Protein AF-A0A5B0RGU8-F1 (afdb_monomer_lite)

Foldseek 3Di:
DVVVVVVCVQQPDDDDPDPVDDDPDDRDDDPPDDCPPVNVVVVVVVVVVVVVVVVVVVVVVVVPPDDQPPPPDDDDDDDDDDDDPPVVVVVVVVVSVVVVVVVVVVVVVVVVVVVVVVVVVVVVVVVVVVVVVVVVVVVVVVVVVVVVVPDDDPPPDDDDDDDD

Structure (mmCIF, N/CA/C/O backbone):
data_AF-A0A5B0RGU8-F1
#
_entry.id   AF-A0A5B0RGU8-F1
#
loop_
_atom_site.group_PDB
_atom_site.id
_atom_site.type_symbol
_atom_site.label_atom_id
_atom_site.label_alt_id
_atom_site.label_comp_id
_atom_site.label_asym_id
_atom_site.label_entity_id
_atom_site.label_seq_id
_atom_site.pdbx_PDB_ins_code
_atom_site.Cartn_x
_atom_site.Cartn_y
_atom_site.Cartn_z
_atom_site.occupancy
_atom_site.B_iso_or_equiv
_atom_site.auth_seq_id
_atom_site.auth_comp_id
_atom_site.auth_asym_id
_atom_site.auth_atom_id
_atom_site.pdbx_PDB_model_num
ATOM 1 N N . MET A 1 1 ? 11.532 -2.169 -25.143 1.00 82.00 1 MET A N 1
ATOM 2 C CA . MET A 1 1 ? 12.768 -2.599 -25.838 1.00 82.00 1 MET A CA 1
ATOM 3 C C . MET A 1 1 ? 12.461 -3.052 -27.267 1.00 82.00 1 MET A C 1
ATOM 5 O O . MET A 1 1 ? 12.836 -2.345 -28.189 1.00 82.00 1 MET A O 1
ATOM 9 N N . TYR A 1 2 ? 11.728 -4.156 -27.478 1.00 90.88 2 TYR A N 1
ATOM 10 C CA . TYR A 1 2 ? 11.428 -4.680 -28.827 1.00 90.88 2 TYR A CA 1
ATOM 11 C C . TYR A 1 2 ? 10.719 -3.679 -29.761 1.00 90.88 2 TYR A C 1
ATOM 13 O O . TYR A 1 2 ? 11.097 -3.533 -30.920 1.00 90.88 2 TYR A O 1
ATOM 21 N N . SER A 1 3 ? 9.735 -2.939 -29.245 1.00 89.31 3 SER A N 1
ATOM 22 C CA . SER A 1 3 ? 9.007 -1.910 -29.998 1.00 89.31 3 SER A CA 1
ATOM 23 C C . SER A 1 3 ? 9.924 -0.823 -30.572 1.00 89.31 3 SER A C 1
ATOM 25 O O . SER A 1 3 ? 9.794 -0.473 -31.742 1.00 89.31 3 SER A O 1
ATOM 27 N N . THR A 1 4 ? 10.894 -0.346 -29.786 1.00 91.38 4 THR A N 1
ATOM 28 C CA . THR A 1 4 ? 11.899 0.642 -30.208 1.00 91.38 4 THR A CA 1
ATOM 29 C C . THR A 1 4 ? 12.750 0.111 -31.359 1.00 91.38 4 THR A C 1
ATOM 31 O O . THR A 1 4 ? 12.912 0.787 -32.370 1.00 91.38 4 THR A O 1
ATOM 34 N N . LEU A 1 5 ? 13.260 -1.119 -31.239 1.00 90.00 5 LEU A N 1
ATOM 35 C CA . LEU A 1 5 ? 14.083 -1.735 -32.284 1.00 90.00 5 LEU A CA 1
ATOM 36 C C . LEU A 1 5 ? 13.284 -1.966 -33.570 1.00 90.00 5 LEU A C 1
ATOM 38 O O . LEU A 1 5 ? 13.791 -1.726 -34.663 1.00 90.00 5 LEU A O 1
ATOM 42 N N . SER A 1 6 ? 12.017 -2.367 -33.445 1.00 89.19 6 SER A N 1
ATOM 43 C CA . SER A 1 6 ? 11.116 -2.526 -34.588 1.00 89.19 6 SER A CA 1
ATOM 44 C C . SER A 1 6 ? 10.849 -1.195 -35.300 1.00 89.19 6 SER A C 1
ATOM 46 O O . SER A 1 6 ? 10.868 -1.140 -36.529 1.00 89.19 6 SER A O 1
ATOM 48 N N . PHE A 1 7 ? 10.656 -0.111 -34.543 1.00 87.50 7 PHE A N 1
ATOM 49 C CA . PHE A 1 7 ? 10.478 1.232 -35.092 1.00 87.50 7 PHE A CA 1
ATOM 50 C C . PHE A 1 7 ? 11.729 1.719 -35.833 1.00 87.50 7 PHE A C 1
ATOM 52 O O . PHE A 1 7 ? 11.628 2.130 -36.988 1.00 87.50 7 PHE A O 1
ATOM 59 N N . LEU A 1 8 ? 12.908 1.616 -35.213 1.00 87.25 8 LEU A N 1
ATOM 60 C CA . LEU A 1 8 ? 14.173 2.038 -35.823 1.00 87.25 8 LEU A CA 1
ATOM 61 C C . LEU A 1 8 ? 14.495 1.215 -37.073 1.00 87.25 8 LEU A C 1
ATOM 63 O O . LEU A 1 8 ? 14.826 1.781 -38.108 1.00 87.25 8 LEU A O 1
ATOM 67 N N . SER A 1 9 ? 14.317 -0.106 -37.019 1.00 85.31 9 SER A N 1
ATOM 68 C CA . SER A 1 9 ? 14.574 -0.988 -38.162 1.00 85.31 9 SER A CA 1
ATOM 69 C C . SER A 1 9 ? 13.689 -0.685 -39.372 1.00 85.31 9 SER A C 1
ATOM 71 O O . SER A 1 9 ? 14.105 -0.953 -40.496 1.00 85.31 9 SER A O 1
ATOM 73 N N . ARG A 1 10 ? 12.469 -0.182 -39.159 1.00 82.62 10 ARG A N 1
ATOM 74 C CA . ARG A 1 10 ? 11.512 0.108 -40.235 1.00 82.62 10 ARG A CA 1
ATOM 75 C C . ARG A 1 10 ? 11.596 1.531 -40.763 1.00 82.62 10 ARG A C 1
ATOM 77 O O . ARG A 1 10 ? 11.064 1.767 -41.834 1.00 82.62 10 ARG A O 1
ATOM 84 N N . ASN A 1 11 ? 12.198 2.458 -40.020 1.00 78.31 11 ASN A N 1
ATOM 85 C CA . ASN A 1 11 ? 12.179 3.888 -40.346 1.00 78.31 11 ASN A CA 1
ATOM 86 C C . ASN A 1 11 ? 13.582 4.505 -40.488 1.00 78.31 11 ASN A C 1
ATOM 88 O O . ASN A 1 11 ? 13.692 5.663 -40.883 1.00 78.31 11 ASN A O 1
ATOM 92 N N . ALA A 1 12 ? 14.655 3.768 -40.181 1.00 78.62 12 ALA A N 1
ATOM 93 C CA . ALA A 1 12 ? 16.020 4.242 -40.388 1.00 78.62 12 ALA A CA 1
ATOM 94 C C . ALA A 1 12 ? 16.351 4.315 -41.885 1.00 78.62 12 ALA A C 1
ATOM 96 O O . ALA A 1 12 ? 16.197 3.340 -42.617 1.00 78.62 12 ALA A O 1
ATOM 97 N N . ASN A 1 13 ? 16.841 5.469 -42.335 1.00 73.25 13 ASN A N 1
ATOM 98 C CA . ASN A 1 13 ? 17.274 5.657 -43.715 1.00 73.25 13 ASN A CA 1
ATOM 99 C C . ASN A 1 13 ? 18.742 5.230 -43.901 1.00 73.25 13 ASN A C 1
ATOM 101 O O . ASN A 1 13 ? 19.569 5.404 -43.003 1.00 73.25 13 ASN A O 1
ATOM 105 N N . PHE A 1 14 ? 19.089 4.715 -45.081 1.00 72.81 14 PHE A N 1
ATOM 106 C CA . PHE A 1 14 ? 20.459 4.323 -45.407 1.00 72.81 14 PHE A CA 1
ATOM 107 C C . PHE A 1 14 ? 21.232 5.508 -45.992 1.00 72.81 14 PHE A C 1
ATOM 109 O O . PHE A 1 14 ? 20.826 6.112 -46.983 1.00 72.81 14 PHE A O 1
ATOM 116 N N . LYS A 1 15 ? 22.388 5.832 -45.405 1.00 74.12 15 LYS A N 1
ATOM 117 C CA . LYS A 1 15 ? 23.310 6.820 -45.975 1.00 74.12 15 LYS A CA 1
ATOM 118 C C . LYS A 1 15 ? 24.091 6.177 -47.122 1.00 74.12 15 LYS A C 1
ATOM 120 O O . LYS A 1 15 ? 24.798 5.196 -46.905 1.00 74.12 15 LYS A O 1
ATOM 125 N N . GLN A 1 16 ? 23.997 6.739 -48.326 1.00 75.56 16 GLN A N 1
ATOM 126 C CA . GLN A 1 16 ? 24.794 6.282 -49.465 1.00 75.56 16 GLN A CA 1
ATOM 127 C C . GLN A 1 16 ? 26.281 6.557 -49.201 1.00 75.56 16 GLN A C 1
ATOM 129 O O . GLN A 1 16 ? 26.684 7.708 -49.035 1.00 75.56 16 GLN A O 1
ATOM 134 N N . LEU A 1 17 ? 27.092 5.500 -49.128 1.00 76.56 17 LEU A N 1
ATOM 135 C CA . LEU A 1 17 ? 28.540 5.607 -48.899 1.00 76.56 17 LEU A CA 1
ATOM 136 C C . LEU A 1 17 ? 29.342 5.622 -50.206 1.00 76.56 17 LEU A C 1
ATOM 138 O O . LEU A 1 17 ? 30.418 6.209 -50.247 1.00 76.56 17 LEU A O 1
ATOM 142 N N . ASN A 1 18 ? 28.814 5.003 -51.267 1.00 82.75 18 ASN A N 1
ATOM 143 C CA . ASN A 1 18 ? 29.414 4.992 -52.598 1.00 82.75 18 ASN A CA 1
ATOM 144 C C . ASN A 1 18 ? 28.366 5.425 -53.647 1.00 82.75 18 ASN A C 1
ATOM 146 O O . ASN A 1 18 ? 27.304 4.798 -53.707 1.00 82.75 18 ASN A O 1
ATOM 150 N N . PRO A 1 19 ? 28.631 6.472 -54.455 1.00 82.38 19 PRO A N 1
ATOM 151 C CA . PRO A 1 19 ? 27.712 6.933 -55.498 1.00 82.38 19 PRO A CA 1
ATOM 152 C C . PRO A 1 19 ? 27.459 5.898 -56.607 1.00 82.38 19 PRO A C 1
ATOM 154 O O . PRO A 1 19 ? 26.382 5.910 -57.199 1.00 82.38 19 PRO A O 1
ATOM 157 N N . ASP A 1 20 ? 28.397 4.980 -56.850 1.00 86.00 20 ASP A N 1
ATOM 158 C CA . ASP A 1 20 ? 28.321 3.993 -57.938 1.00 86.00 20 ASP A CA 1
ATOM 159 C C . ASP A 1 20 ? 27.417 2.794 -57.610 1.00 86.00 20 ASP A C 1
ATOM 161 O O . ASP A 1 20 ? 27.089 1.991 -58.484 1.00 86.00 20 ASP A O 1
ATOM 165 N N . ILE A 1 21 ? 27.007 2.657 -56.345 1.00 78.50 21 ILE A N 1
ATOM 166 C CA . ILE A 1 21 ? 26.153 1.566 -55.873 1.00 78.50 21 ILE A CA 1
ATOM 167 C C . ILE A 1 21 ? 24.814 2.167 -55.429 1.00 78.50 21 ILE A C 1
ATOM 169 O O . ILE A 1 21 ? 24.778 2.915 -54.445 1.00 78.50 21 ILE A O 1
ATOM 173 N N . PRO A 1 22 ? 23.700 1.866 -56.121 1.00 70.06 22 PRO A N 1
ATOM 174 C CA . PRO A 1 22 ? 22.392 2.371 -55.728 1.00 70.06 22 PRO A CA 1
ATOM 175 C C . PRO A 1 22 ? 21.905 1.692 -54.442 1.00 70.06 22 PRO A C 1
ATOM 177 O O . PRO A 1 22 ? 22.141 0.504 -54.213 1.00 70.06 22 PRO A O 1
ATOM 180 N N . ILE A 1 23 ? 21.181 2.440 -53.607 1.00 69.69 23 ILE A N 1
ATOM 181 C CA . ILE A 1 23 ? 20.531 1.900 -52.407 1.00 69.69 23 ILE A CA 1
ATOM 182 C C . ILE A 1 23 ? 19.412 0.949 -52.854 1.00 69.69 23 ILE A C 1
ATOM 184 O O . ILE A 1 23 ? 18.430 1.372 -53.458 1.00 69.69 23 ILE A O 1
ATOM 188 N N . THR A 1 24 ? 19.556 -0.343 -52.556 1.00 69.00 24 THR A N 1
ATOM 189 C CA . THR A 1 24 ? 18.609 -1.400 -52.966 1.00 69.00 24 THR A CA 1
ATOM 190 C C . THR A 1 24 ? 17.423 -1.560 -52.016 1.00 69.00 24 THR A C 1
ATOM 192 O O . THR A 1 24 ? 16.440 -2.211 -52.360 1.00 69.00 24 THR A O 1
ATOM 195 N N . GLN A 1 25 ? 17.495 -0.952 -50.830 1.00 64.62 25 GLN A N 1
ATOM 196 C CA . GLN A 1 25 ? 16.438 -0.958 -49.825 1.00 64.62 25 GLN A CA 1
ATOM 197 C C . GLN A 1 25 ? 15.998 0.480 -49.550 1.00 64.62 25 GLN A C 1
ATOM 199 O O . GLN A 1 25 ? 16.532 1.153 -48.674 1.00 64.62 25 GLN A O 1
ATOM 204 N N . ALA A 1 26 ? 15.029 0.965 -50.319 1.00 58.06 26 ALA A N 1
ATOM 205 C CA . ALA A 1 26 ? 14.248 2.128 -49.925 1.00 58.06 26 ALA A CA 1
ATOM 206 C C . ALA A 1 26 ? 13.012 1.609 -49.187 1.00 58.06 26 ALA A C 1
ATOM 208 O O . ALA A 1 26 ? 12.246 0.829 -49.752 1.00 58.06 26 ALA A O 1
ATOM 209 N N . ILE A 1 27 ? 12.832 1.998 -47.923 1.00 59.69 27 ILE A N 1
ATOM 210 C CA . ILE A 1 27 ? 11.608 1.686 -47.179 1.00 59.69 27 ILE A CA 1
ATOM 211 C C . ILE A 1 27 ? 10.439 2.313 -47.961 1.00 59.69 27 ILE A C 1
ATOM 213 O O . ILE A 1 27 ? 10.445 3.532 -48.159 1.00 59.69 27 ILE A O 1
ATOM 217 N N . PRO A 1 28 ? 9.463 1.528 -48.452 1.00 53.22 28 PRO A N 1
ATOM 218 C CA . PRO A 1 28 ? 8.325 2.068 -49.182 1.00 53.22 28 PRO A CA 1
ATOM 219 C C . PRO A 1 28 ? 7.525 2.976 -48.252 1.00 53.22 28 PRO A C 1
ATOM 221 O O . PRO A 1 28 ? 6.979 2.523 -47.248 1.00 53.22 28 PRO A O 1
ATOM 224 N N . HIS A 1 29 ? 7.476 4.265 -48.570 1.00 53.78 29 HIS A N 1
ATOM 225 C CA . HIS A 1 29 ? 6.607 5.198 -47.869 1.00 53.78 29 HIS A CA 1
ATOM 226 C C . HIS A 1 29 ? 5.220 5.109 -48.523 1.00 53.78 29 HIS A C 1
ATOM 228 O O . HIS A 1 29 ? 5.138 5.238 -49.748 1.00 53.78 29 HIS A O 1
ATOM 234 N N . PRO A 1 30 ? 4.127 4.892 -47.773 1.00 49.03 30 PRO A N 1
ATOM 235 C CA . PRO A 1 30 ? 2.800 5.174 -48.297 1.00 49.03 30 PRO A CA 1
ATOM 236 C C . PRO A 1 30 ? 2.721 6.672 -48.637 1.00 49.03 30 PRO A C 1
ATOM 238 O O . PRO A 1 30 ? 3.229 7.522 -47.900 1.00 49.03 30 PRO A O 1
ATOM 241 N N . GLU A 1 31 ? 2.152 6.973 -49.802 1.00 42.12 31 GLU A N 1
ATOM 242 C CA . GLU A 1 31 ? 2.029 8.313 -50.381 1.00 42.12 31 GLU A CA 1
ATOM 243 C C . GLU A 1 31 ? 1.497 9.321 -49.336 1.00 42.12 31 GLU A C 1
ATOM 245 O O . GLU A 1 31 ? 0.402 9.152 -48.806 1.00 42.12 31 GLU A O 1
ATOM 250 N N . GLY A 1 32 ? 2.290 10.349 -48.997 1.00 54.72 32 GLY A N 1
ATOM 251 C CA . GLY A 1 32 ? 1.882 11.453 -48.108 1.00 54.72 32 GLY A CA 1
ATOM 252 C C . GLY A 1 32 ? 2.514 11.503 -46.709 1.00 54.72 32 GLY A C 1
ATOM 253 O O . GLY A 1 32 ? 2.373 12.514 -46.026 1.00 54.72 32 GLY A O 1
ATOM 254 N N . THR A 1 33 ? 3.266 10.485 -46.286 1.00 52.53 33 THR A N 1
ATOM 255 C CA . THR A 1 33 ? 3.966 10.477 -44.983 1.00 52.53 33 THR A CA 1
ATOM 256 C C . THR A 1 33 ? 5.462 10.278 -45.169 1.00 52.53 33 THR A C 1
ATOM 258 O O . THR A 1 33 ? 5.977 9.185 -44.968 1.00 52.53 33 THR A O 1
ATOM 261 N N . ILE A 1 34 ? 6.178 11.335 -45.552 1.00 54.53 34 ILE A N 1
ATOM 262 C CA . ILE A 1 34 ? 7.617 11.422 -45.284 1.00 54.53 34 ILE A CA 1
ATOM 263 C C . ILE A 1 34 ? 7.718 12.162 -43.953 1.00 54.53 34 ILE A C 1
ATOM 265 O O . ILE A 1 34 ? 7.528 13.379 -43.955 1.00 54.53 34 ILE A O 1
ATOM 269 N N . PRO A 1 35 ? 7.948 11.484 -42.813 1.00 55.62 35 PRO A N 1
ATOM 270 C CA . PRO A 1 35 ? 8.406 12.193 -41.635 1.00 55.62 35 PRO A CA 1
ATOM 271 C C . PRO A 1 35 ? 9.688 12.928 -42.055 1.00 55.62 35 PRO A C 1
ATOM 273 O O . PRO A 1 35 ? 10.631 12.271 -42.508 1.00 55.62 35 PRO A O 1
ATOM 276 N N . PRO A 1 36 ? 9.749 14.273 -41.986 1.00 65.38 36 PRO A N 1
ATOM 277 C CA . PRO A 1 36 ? 10.993 14.996 -42.220 1.00 65.38 36 PRO A CA 1
ATOM 278 C C . PRO A 1 36 ? 12.128 14.325 -41.437 1.00 65.38 36 PRO A C 1
ATOM 280 O O . PRO A 1 36 ? 11.881 13.814 -40.343 1.00 65.38 36 PRO A O 1
ATOM 283 N N . HIS A 1 37 ? 13.366 14.336 -41.944 1.00 64.25 37 HIS A N 1
ATOM 284 C CA . HIS A 1 37 ? 14.526 13.800 -41.207 1.00 64.25 37 HIS A CA 1
ATOM 285 C C . HIS A 1 37 ? 14.573 14.337 -39.761 1.00 64.25 37 HIS A C 1
ATOM 287 O O . HIS A 1 37 ? 14.967 13.645 -38.828 1.00 64.25 37 HIS A O 1
ATOM 293 N N . GLU A 1 38 ? 14.082 15.560 -39.571 1.00 70.25 38 GLU A N 1
ATOM 294 C CA . GLU A 1 38 ? 13.835 16.198 -38.282 1.00 70.25 38 GLU A CA 1
ATOM 295 C C . GLU A 1 38 ? 12.870 15.413 -37.371 1.00 70.25 38 GLU A C 1
ATOM 297 O O . GLU A 1 38 ? 13.211 15.128 -36.230 1.00 70.25 38 GLU A O 1
ATOM 302 N N . SER A 1 39 ? 11.722 14.950 -37.870 1.00 80.12 39 SER A N 1
ATOM 303 C CA . SER A 1 39 ? 10.761 14.163 -37.080 1.00 80.12 39 SER A CA 1
ATOM 304 C C . SER A 1 39 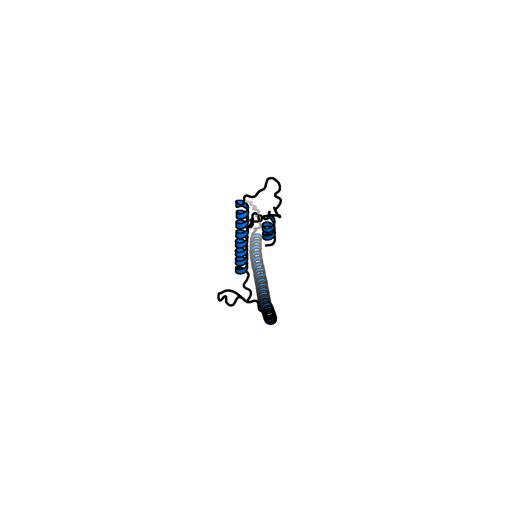? 11.244 12.750 -36.724 1.00 80.12 39 SER A C 1
ATOM 306 O O . SER A 1 39 ? 10.895 12.248 -35.661 1.00 80.12 39 SER A O 1
ATOM 308 N N . PHE A 1 40 ? 12.092 12.109 -37.543 1.00 83.50 40 PHE A N 1
ATOM 309 C CA . PHE A 1 40 ? 12.726 10.840 -37.151 1.00 83.50 40 PHE A CA 1
ATOM 310 C C . PHE A 1 40 ? 13.684 11.040 -35.971 1.00 83.50 40 PHE A C 1
ATOM 312 O O . PHE A 1 40 ? 13.661 10.251 -35.027 1.00 83.50 40 PHE A O 1
ATOM 319 N N . ASN A 1 41 ? 14.485 12.112 -35.997 1.00 85.81 41 ASN A N 1
ATOM 320 C CA . ASN A 1 41 ? 15.363 12.457 -34.877 1.00 85.81 41 ASN A CA 1
ATOM 321 C C . ASN A 1 41 ? 14.550 12.833 -33.633 1.00 85.81 41 ASN A C 1
ATOM 323 O O . ASN A 1 41 ? 14.850 12.331 -32.556 1.00 85.81 41 ASN A O 1
ATOM 327 N N . GLN A 1 42 ? 13.466 13.598 -33.793 1.00 89.75 42 GLN A N 1
ATOM 328 C CA . GLN A 1 42 ? 12.545 13.925 -32.702 1.00 89.75 42 GLN A CA 1
ATOM 329 C C . GLN A 1 42 ? 11.951 12.667 -32.049 1.00 89.75 42 GLN A C 1
ATOM 331 O O . GLN A 1 42 ? 11.943 12.545 -30.826 1.00 89.75 42 GLN A O 1
ATOM 336 N N . ASN A 1 43 ? 11.508 11.699 -32.857 1.00 89.25 43 ASN A N 1
ATOM 337 C CA . ASN A 1 43 ? 10.984 10.428 -32.356 1.00 89.25 43 ASN A CA 1
ATOM 338 C C . ASN A 1 43 ? 12.076 9.614 -31.643 1.00 89.25 43 ASN A C 1
ATOM 340 O O . ASN A 1 43 ? 11.811 8.976 -30.627 1.00 89.25 43 ASN A O 1
ATOM 344 N N . CYS A 1 44 ? 13.317 9.635 -32.143 1.00 90.19 44 CYS A N 1
ATOM 345 C CA . CYS A 1 44 ? 14.451 9.009 -31.458 1.00 90.19 44 CYS A CA 1
ATOM 346 C C . CYS A 1 44 ? 14.713 9.654 -30.091 1.00 90.19 44 CYS A C 1
ATOM 348 O O . CYS A 1 44 ? 14.934 8.938 -29.113 1.00 90.19 44 CYS A O 1
ATOM 350 N N . GLU A 1 45 ? 14.669 10.984 -30.009 1.00 93.19 45 GLU A N 1
ATOM 351 C CA . GLU A 1 45 ? 14.832 11.710 -28.750 1.00 93.19 45 GLU A CA 1
ATOM 352 C C . GLU A 1 45 ? 13.727 11.368 -27.748 1.00 93.19 45 GLU A C 1
ATOM 354 O O . GLU A 1 45 ? 14.034 11.071 -26.592 1.00 93.19 45 GLU A O 1
ATOM 359 N N . GLU A 1 46 ? 12.464 11.335 -28.180 1.00 93.19 46 GLU A N 1
ATOM 360 C CA . GLU A 1 46 ? 11.333 10.925 -27.338 1.00 93.19 46 GLU A CA 1
ATOM 361 C C . GLU A 1 46 ? 11.524 9.499 -26.801 1.00 93.19 46 GLU A C 1
ATOM 363 O O . GLU A 1 46 ? 11.418 9.263 -25.596 1.00 93.19 46 GLU A O 1
ATOM 368 N N . LEU A 1 47 ? 11.912 8.560 -27.670 1.00 93.62 47 LEU A N 1
ATOM 369 C CA . LEU A 1 47 ? 12.184 7.175 -27.280 1.00 93.62 47 LEU A CA 1
ATOM 370 C C . LEU A 1 47 ? 13.291 7.092 -26.216 1.00 93.62 47 LEU A C 1
ATOM 372 O O . LEU A 1 47 ? 13.152 6.353 -25.239 1.00 93.62 47 LEU A O 1
ATOM 376 N N . VAL A 1 48 ? 14.381 7.850 -26.371 1.00 95.38 48 VAL A N 1
ATOM 377 C CA . VAL A 1 48 ? 15.473 7.904 -25.382 1.00 95.38 48 VAL A CA 1
ATOM 378 C C . VAL A 1 48 ? 14.995 8.517 -24.064 1.00 95.38 48 VAL A C 1
ATOM 380 O O . VAL A 1 48 ? 15.313 7.992 -22.991 1.00 95.38 48 VAL A O 1
ATOM 383 N N . GLN A 1 49 ? 14.209 9.593 -24.115 1.00 96.25 49 GLN A N 1
ATOM 384 C CA . GLN A 1 49 ? 13.636 10.211 -22.917 1.00 96.25 49 GLN A CA 1
ATOM 385 C C . GLN A 1 49 ? 12.737 9.237 -22.151 1.00 96.25 49 GLN A C 1
ATOM 387 O O . GLN A 1 49 ? 12.818 9.164 -20.919 1.00 96.25 49 GLN A O 1
ATOM 392 N N . ASP A 1 50 ? 11.933 8.447 -22.859 1.00 95.06 50 ASP A N 1
ATOM 393 C CA . ASP A 1 50 ? 11.092 7.416 -22.258 1.00 95.06 50 ASP A CA 1
ATOM 394 C C . ASP A 1 50 ? 11.916 6.309 -21.597 1.00 95.06 50 ASP A C 1
ATOM 396 O O . ASP A 1 50 ? 11.600 5.904 -20.473 1.00 95.06 50 ASP A O 1
ATOM 400 N N . PHE A 1 51 ? 13.018 5.867 -22.214 1.00 95.31 51 PHE A N 1
ATOM 401 C CA . PHE A 1 51 ? 13.949 4.931 -21.575 1.00 95.31 51 PHE A CA 1
ATOM 402 C C . PHE A 1 51 ? 14.530 5.490 -20.281 1.00 95.31 51 PHE A C 1
ATOM 404 O O . PHE A 1 51 ? 14.534 4.799 -19.263 1.00 95.31 51 PHE A O 1
ATOM 411 N N . LEU A 1 52 ? 14.984 6.742 -20.295 1.00 95.94 52 LEU A N 1
ATOM 412 C CA . LEU A 1 52 ? 15.534 7.391 -19.107 1.00 95.94 52 LEU A CA 1
ATOM 413 C C . LEU A 1 52 ? 14.482 7.532 -18.007 1.00 95.94 52 LEU A C 1
ATOM 415 O O . LEU A 1 52 ? 14.773 7.289 -16.833 1.00 95.94 52 LEU A O 1
ATOM 419 N N . ARG A 1 53 ? 13.245 7.879 -18.370 1.00 96.19 53 ARG A N 1
ATOM 420 C CA . ARG A 1 53 ? 12.127 7.930 -17.426 1.00 96.19 53 ARG A CA 1
ATOM 421 C C . ARG A 1 53 ? 11.857 6.553 -16.828 1.00 96.19 53 ARG A C 1
ATOM 423 O O . ARG A 1 53 ? 11.722 6.453 -15.613 1.00 96.19 53 ARG A O 1
ATOM 430 N N . LYS A 1 54 ? 11.819 5.500 -17.648 1.00 96.19 54 LYS A N 1
ATOM 431 C CA . LYS A 1 54 ? 11.612 4.120 -17.187 1.00 96.19 54 LYS A CA 1
ATOM 432 C C . LYS A 1 54 ? 12.755 3.633 -16.301 1.00 96.19 54 LYS A C 1
ATOM 434 O O . LYS A 1 54 ? 12.483 3.053 -15.258 1.00 96.19 54 LYS A O 1
ATOM 439 N N . ALA A 1 55 ? 14.004 3.937 -16.641 1.00 96.81 55 ALA A N 1
ATOM 440 C CA . ALA A 1 55 ? 15.160 3.608 -15.812 1.00 96.81 55 ALA A CA 1
ATOM 441 C C . ALA A 1 55 ? 15.090 4.301 -14.442 1.00 96.81 55 ALA A C 1
ATOM 443 O O . ALA A 1 55 ? 15.276 3.655 -13.415 1.00 96.81 55 ALA A O 1
ATOM 444 N N . LYS A 1 56 ? 14.729 5.592 -14.404 1.00 97.31 56 LYS A N 1
ATOM 445 C CA . LYS A 1 56 ? 14.502 6.314 -13.141 1.00 97.31 56 LYS A CA 1
ATOM 446 C C . LYS A 1 56 ? 13.328 5.750 -12.345 1.00 97.31 56 LYS A C 1
ATOM 448 O O . LYS A 1 56 ? 13.416 5.670 -11.127 1.00 97.31 56 LYS A O 1
ATOM 453 N N . GLN A 1 57 ? 12.243 5.363 -13.015 1.00 97.19 57 GLN A N 1
ATOM 454 C CA . GLN A 1 57 ? 11.100 4.717 -12.366 1.00 97.19 57 GLN A CA 1
ATOM 455 C C . GLN A 1 57 ? 11.508 3.393 -11.727 1.00 97.19 57 GLN A C 1
ATOM 457 O O . GLN A 1 57 ? 11.173 3.167 -10.575 1.00 97.19 57 GLN A O 1
ATOM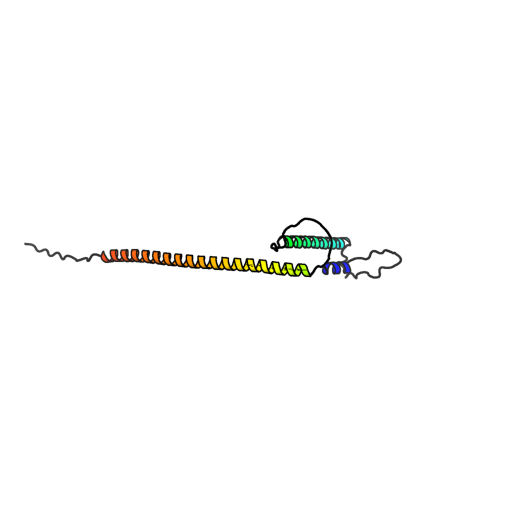 462 N N . ILE A 1 58 ? 12.263 2.553 -12.437 1.00 96.31 58 ILE A N 1
ATOM 463 C CA . ILE A 1 58 ? 12.774 1.291 -11.894 1.00 96.31 58 ILE A CA 1
ATOM 464 C C . ILE A 1 58 ? 13.705 1.561 -10.709 1.00 96.31 58 ILE A C 1
ATOM 466 O O . ILE A 1 58 ? 13.530 0.955 -9.663 1.00 96.31 58 ILE A O 1
ATOM 470 N N . GLN A 1 59 ? 14.624 2.523 -10.820 1.00 94.94 59 GLN A N 1
ATOM 471 C CA . GLN A 1 59 ? 15.498 2.911 -9.709 1.00 94.94 59 GLN A CA 1
ATOM 472 C C . GLN A 1 59 ? 14.706 3.359 -8.476 1.00 94.94 59 GLN A C 1
ATOM 474 O O . GLN A 1 59 ? 15.048 3.003 -7.350 1.00 94.94 59 GLN A O 1
ATOM 479 N N . TYR A 1 60 ? 13.653 4.146 -8.693 1.00 96.31 60 TYR A N 1
ATOM 480 C CA . TYR A 1 60 ? 12.763 4.576 -7.626 1.00 96.31 60 TYR A CA 1
ATOM 481 C C . TYR A 1 60 ? 12.009 3.390 -7.016 1.00 96.31 60 TYR A C 1
ATOM 483 O O . TYR A 1 60 ? 11.998 3.259 -5.798 1.00 96.31 60 TYR A O 1
ATOM 491 N N . LEU A 1 61 ? 11.443 2.502 -7.839 1.00 95.62 61 LEU A N 1
ATOM 492 C CA . LEU A 1 61 ? 10.764 1.292 -7.372 1.00 95.62 61 LEU A CA 1
ATOM 493 C C . LEU A 1 61 ? 11.695 0.428 -6.522 1.00 95.62 61 LEU A C 1
ATOM 495 O O . LEU A 1 61 ? 11.309 0.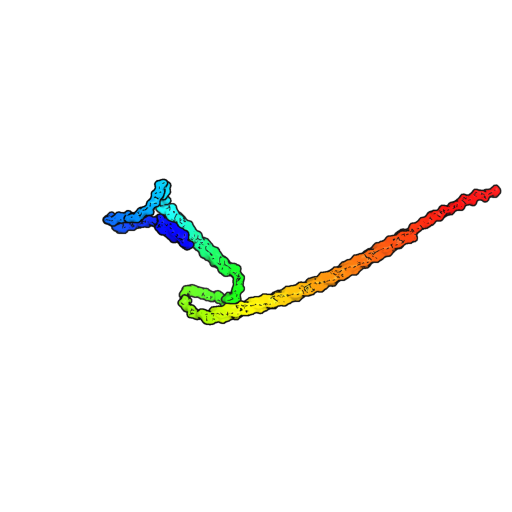040 -5.429 1.00 95.62 61 LEU A O 1
ATOM 499 N N . ILE A 1 62 ? 12.937 0.225 -6.967 1.00 92.81 62 ILE A N 1
ATOM 500 C CA . ILE A 1 62 ? 13.957 -0.496 -6.198 1.00 92.81 62 ILE A CA 1
ATOM 501 C C . ILE A 1 62 ? 14.211 0.191 -4.851 1.00 92.81 62 ILE A C 1
ATOM 503 O O . ILE A 1 62 ? 14.329 -0.478 -3.834 1.00 92.81 62 ILE A O 1
ATOM 507 N N . SER A 1 63 ? 14.260 1.526 -4.821 1.00 90.06 63 SER A N 1
ATOM 508 C CA . SER A 1 63 ? 14.505 2.275 -3.580 1.00 90.06 63 SER A CA 1
ATOM 509 C C . SER A 1 63 ? 13.355 2.242 -2.569 1.00 90.06 63 SER A C 1
ATOM 511 O O . SER A 1 63 ? 13.596 2.504 -1.395 1.00 90.06 63 SER A O 1
ATOM 513 N N . ILE A 1 64 ? 12.125 1.967 -3.015 1.00 93.38 64 ILE A N 1
ATOM 514 C CA . ILE A 1 64 ? 10.943 1.869 -2.145 1.00 93.38 64 ILE A CA 1
ATOM 515 C C . ILE A 1 64 ? 10.521 0.426 -1.868 1.00 93.38 64 ILE A C 1
ATOM 517 O O . ILE A 1 64 ? 9.505 0.222 -1.204 1.00 93.38 64 ILE A O 1
ATOM 521 N N . LEU A 1 65 ? 11.245 -0.563 -2.404 1.00 88.44 65 LEU A N 1
ATOM 522 C CA . LEU A 1 65 ? 11.025 -1.949 -2.015 1.00 88.44 65 LEU A CA 1
ATOM 523 C C . LEU A 1 65 ? 11.199 -2.051 -0.495 1.00 88.44 65 LEU A C 1
ATOM 525 O O . LEU A 1 65 ? 12.125 -1.434 0.047 1.00 88.44 65 LEU A O 1
ATOM 529 N N . PRO A 1 66 ? 10.320 -2.794 0.197 1.00 87.12 66 PRO A N 1
ATOM 530 C CA . PRO A 1 66 ? 10.546 -3.135 1.589 1.00 87.12 66 PRO A CA 1
ATOM 531 C C . PRO A 1 66 ? 11.967 -3.687 1.763 1.00 87.12 66 PRO A C 1
ATOM 533 O O . PRO A 1 66 ? 12.448 -4.409 0.884 1.00 87.12 66 PRO A O 1
ATOM 536 N N . PRO A 1 67 ? 12.673 -3.308 2.839 1.00 72.62 67 PRO A N 1
ATOM 537 C CA . PRO A 1 67 ? 14.007 -3.824 3.083 1.00 72.62 67 PRO A CA 1
ATOM 538 C C . PRO A 1 67 ? 13.918 -5.342 3.246 1.00 72.62 67 PRO A C 1
ATOM 540 O O . PRO A 1 67 ? 13.375 -5.825 4.228 1.00 72.62 67 PRO A O 1
ATOM 543 N N . HIS A 1 68 ? 14.457 -6.079 2.282 1.00 65.06 68 HIS A N 1
ATOM 544 C CA . HIS A 1 68 ? 14.821 -7.477 2.480 1.00 65.06 68 HIS A CA 1
ATOM 545 C C . HIS A 1 68 ? 16.050 -7.510 3.404 1.00 65.06 68 HIS A C 1
ATOM 547 O O . HIS A 1 68 ? 16.883 -6.590 3.340 1.00 65.06 68 HIS A O 1
ATOM 553 N N . HIS A 1 69 ? 16.170 -8.517 4.275 1.00 57.69 69 HIS A N 1
ATOM 554 C CA . HIS A 1 69 ? 17.200 -8.578 5.326 1.00 57.69 69 HIS A CA 1
ATOM 555 C C . HIS A 1 69 ? 18.656 -8.509 4.796 1.00 57.69 69 HIS A C 1
ATOM 557 O O . HIS A 1 69 ? 19.579 -8.190 5.539 1.00 57.69 69 HIS A O 1
ATOM 563 N N . ASN A 1 70 ? 18.862 -8.617 3.482 1.00 52.06 70 ASN A N 1
ATOM 564 C CA . ASN A 1 70 ? 20.143 -8.439 2.790 1.00 52.06 70 ASN A CA 1
ATOM 565 C C . ASN A 1 70 ? 20.693 -7.003 2.657 1.00 52.06 70 ASN A C 1
ATOM 567 O O . ASN A 1 70 ? 21.743 -6.795 2.050 1.00 52.06 70 ASN A O 1
ATOM 571 N N . GLN A 1 71 ? 20.052 -5.974 3.219 1.00 49.56 71 GLN A N 1
ATOM 572 C CA . GLN A 1 71 ? 20.547 -4.585 3.122 1.00 49.56 71 GLN A CA 1
ATOM 573 C C . GLN A 1 71 ? 21.481 -4.157 4.270 1.00 49.56 71 GLN A C 1
ATOM 575 O O . GLN A 1 71 ? 21.598 -2.963 4.577 1.00 49.56 71 GLN A O 1
ATOM 580 N N . GLN A 1 72 ? 22.220 -5.085 4.888 1.00 45.38 72 GLN A N 1
ATOM 581 C CA . GLN A 1 72 ? 23.358 -4.700 5.725 1.00 45.38 72 GLN A CA 1
ATOM 582 C C . GLN A 1 72 ? 24.545 -4.265 4.845 1.00 45.38 72 GLN A C 1
ATOM 584 O O . GLN A 1 72 ? 25.474 -5.020 4.580 1.00 45.38 72 GLN A O 1
ATOM 589 N N . LYS A 1 73 ? 24.517 -2.964 4.494 1.00 37.25 73 LYS A N 1
ATOM 590 C CA . LYS A 1 73 ? 25.624 -2.073 4.071 1.00 37.25 73 LYS A CA 1
ATOM 591 C C . LYS A 1 73 ? 25.787 -1.821 2.556 1.00 37.25 73 LYS A C 1
ATOM 593 O O . LYS A 1 73 ? 26.526 -2.527 1.878 1.00 37.25 73 LYS A O 1
ATOM 598 N N . PRO A 1 74 ? 25.307 -0.673 2.034 1.00 41.06 74 PRO A N 1
ATOM 599 C CA . PRO A 1 74 ? 25.765 -0.170 0.745 1.00 41.06 74 PRO A CA 1
ATOM 600 C C . PRO A 1 74 ? 27.105 0.569 0.912 1.00 41.06 74 PRO A C 1
ATOM 602 O O . PRO A 1 74 ? 27.146 1.780 1.149 1.00 41.06 74 PRO A O 1
ATOM 605 N N . THR A 1 75 ? 28.238 -0.118 0.748 1.00 40.00 75 THR A N 1
ATOM 606 C CA . THR A 1 75 ? 29.472 0.574 0.334 1.00 40.00 75 THR A CA 1
ATOM 607 C C . THR A 1 75 ? 29.564 0.574 -1.183 1.00 40.00 75 THR A C 1
ATOM 609 O O . THR A 1 75 ? 29.865 -0.437 -1.795 1.00 40.00 75 THR A O 1
ATOM 612 N N . LYS A 1 76 ? 29.268 1.749 -1.744 1.00 47.59 76 LYS A N 1
ATOM 613 C CA . LYS A 1 76 ? 29.717 2.330 -3.019 1.00 47.59 76 LYS A CA 1
ATOM 614 C C . LYS A 1 76 ? 30.510 1.415 -3.987 1.00 47.59 76 LYS A C 1
ATOM 616 O O . LYS A 1 76 ? 31.571 0.909 -3.634 1.00 47.59 76 LYS A O 1
ATOM 621 N N . THR A 1 77 ? 30.159 1.585 -5.272 1.00 40.06 77 THR A N 1
ATOM 622 C CA . THR A 1 77 ? 31.010 1.580 -6.497 1.00 40.06 77 THR A CA 1
ATOM 623 C C . THR A 1 77 ? 31.044 0.284 -7.341 1.00 40.06 77 THR A C 1
ATOM 625 O O . THR A 1 77 ? 31.750 -0.654 -7.019 1.00 40.06 77 THR A O 1
ATOM 628 N N . THR A 1 78 ? 30.357 0.339 -8.495 1.00 39.09 78 THR A N 1
ATOM 629 C CA . THR A 1 78 ? 30.918 0.138 -9.856 1.00 39.09 78 THR A CA 1
ATOM 630 C C . THR A 1 78 ? 31.458 -1.240 -10.288 1.00 39.09 78 THR A C 1
ATOM 632 O O . THR A 1 78 ? 32.514 -1.662 -9.852 1.00 39.09 78 THR A O 1
ATOM 635 N N . THR A 1 79 ? 30.804 -1.787 -11.327 1.00 37.69 79 THR A N 1
ATOM 636 C CA . THR A 1 79 ? 31.324 -2.639 -12.425 1.00 37.69 79 THR A CA 1
ATOM 637 C C . THR A 1 79 ? 31.922 -4.018 -12.103 1.00 37.69 79 THR A C 1
ATOM 639 O O . THR A 1 79 ? 32.932 -4.134 -11.429 1.00 37.69 79 THR A O 1
ATOM 642 N N . ALA A 1 80 ? 31.375 -5.018 -12.811 1.00 41.41 80 ALA A N 1
ATOM 643 C CA . ALA A 1 80 ? 31.896 -6.367 -13.064 1.00 41.41 80 ALA A CA 1
ATOM 644 C C . ALA A 1 80 ? 31.971 -7.312 -11.854 1.00 41.41 80 ALA A C 1
ATOM 646 O O . ALA A 1 80 ? 32.834 -7.190 -10.996 1.00 41.41 80 ALA A O 1
ATOM 647 N N . THR A 1 81 ? 31.200 -8.398 -11.884 1.00 34.69 81 THR A N 1
ATOM 648 C CA . THR A 1 81 ? 31.636 -9.687 -12.453 1.00 34.69 81 THR A CA 1
ATOM 649 C C . THR A 1 81 ? 30.523 -10.701 -12.197 1.00 34.69 81 THR A C 1
ATOM 651 O O . THR A 1 81 ? 30.141 -10.940 -11.060 1.00 34.69 81 THR A O 1
ATOM 654 N N . ALA A 1 82 ? 29.990 -11.272 -13.276 1.00 45.62 82 ALA A N 1
ATOM 655 C CA . ALA A 1 82 ? 29.226 -12.503 -13.217 1.00 45.62 82 ALA A CA 1
ATOM 656 C C . ALA A 1 82 ? 30.209 -13.646 -12.932 1.00 45.62 82 ALA A C 1
ATOM 658 O O . ALA A 1 82 ? 30.929 -14.058 -13.841 1.00 45.62 82 ALA A O 1
ATOM 659 N N . THR A 1 83 ? 30.251 -14.123 -11.690 1.00 33.22 83 THR A N 1
ATOM 660 C CA . THR A 1 83 ? 30.750 -15.464 -11.377 1.00 33.22 83 THR A CA 1
ATOM 661 C C . THR A 1 83 ? 29.870 -16.054 -10.289 1.00 33.22 83 THR A C 1
ATOM 663 O O . THR A 1 83 ? 29.973 -15.713 -9.119 1.00 33.22 83 THR A O 1
ATOM 666 N N . THR A 1 84 ? 28.971 -16.896 -10.763 1.00 39.84 84 THR A N 1
ATOM 667 C CA . THR A 1 84 ? 28.141 -17.880 -10.087 1.00 39.84 84 THR A CA 1
ATOM 668 C C . THR A 1 84 ? 28.865 -18.621 -8.952 1.00 39.84 84 THR A C 1
ATOM 670 O O . THR A 1 84 ? 29.857 -19.302 -9.217 1.00 39.84 84 THR A O 1
ATOM 673 N N . THR A 1 85 ? 28.305 -18.565 -7.740 1.00 40.38 85 THR A N 1
ATOM 674 C CA . THR A 1 85 ? 28.371 -19.649 -6.744 1.00 40.38 85 THR A CA 1
ATOM 675 C C . THR A 1 85 ? 26.930 -19.930 -6.302 1.00 40.38 85 THR A C 1
ATOM 677 O O . THR A 1 85 ? 26.437 -19.345 -5.350 1.00 40.38 85 THR A O 1
ATOM 680 N N . GLU A 1 86 ? 26.234 -20.795 -7.044 1.00 48.16 86 GLU A N 1
ATOM 681 C CA . GLU A 1 86 ? 24.815 -21.170 -6.844 1.00 48.16 86 GLU A CA 1
ATOM 682 C C . GLU A 1 86 ? 24.532 -21.888 -5.504 1.00 48.16 86 GLU A C 1
ATOM 684 O O . GLU A 1 86 ? 23.373 -22.085 -5.152 1.00 48.16 86 GLU A O 1
ATOM 689 N N . GLU A 1 87 ? 25.570 -22.292 -4.764 1.00 50.28 87 GLU A N 1
ATOM 690 C CA . GLU A 1 87 ? 25.447 -22.992 -3.477 1.00 50.28 87 GLU A CA 1
ATOM 691 C C . GLU A 1 87 ? 25.308 -22.022 -2.285 1.00 50.28 87 GLU A C 1
ATOM 693 O O . GLU A 1 87 ? 24.592 -22.331 -1.341 1.00 50.28 87 GLU A O 1
ATOM 698 N N . GLU A 1 88 ? 25.908 -20.824 -2.345 1.00 51.28 88 GLU A N 1
ATOM 699 C CA . GLU A 1 88 ? 25.829 -19.826 -1.258 1.00 51.28 88 GLU A CA 1
ATOM 700 C C . GLU A 1 88 ? 24.501 -19.046 -1.275 1.00 51.28 88 GLU A C 1
ATOM 702 O O . GLU A 1 88 ? 23.992 -18.676 -0.220 1.00 51.28 88 GLU A O 1
ATOM 707 N N . GLU A 1 89 ? 23.905 -18.841 -2.456 1.00 52.94 89 GLU A N 1
ATOM 708 C CA . GLU A 1 89 ? 22.593 -18.188 -2.601 1.00 52.94 89 GLU A CA 1
ATOM 709 C C . GLU A 1 89 ? 21.455 -19.074 -2.056 1.00 52.94 89 GLU A C 1
ATOM 711 O O . GLU A 1 89 ? 20.509 -18.565 -1.466 1.00 52.94 89 GLU A O 1
ATOM 716 N N . GLN A 1 90 ? 21.565 -20.405 -2.166 1.00 50.59 90 GLN A N 1
ATOM 717 C CA . GLN A 1 90 ? 20.536 -21.333 -1.672 1.00 50.59 90 GLN A CA 1
ATOM 718 C C . GLN A 1 90 ? 20.524 -21.487 -0.147 1.00 50.59 90 GLN A C 1
ATOM 720 O O . GLN A 1 90 ? 19.463 -21.750 0.418 1.00 50.59 90 GLN A O 1
ATOM 725 N N . GLU A 1 91 ? 21.676 -21.379 0.519 1.00 56.56 91 GLU A N 1
ATOM 726 C CA . GLU A 1 91 ? 21.746 -21.383 1.987 1.00 56.56 91 GLU A CA 1
ATOM 727 C C . GLU A 1 91 ? 21.268 -20.039 2.561 1.00 56.56 91 GLU A C 1
ATOM 729 O O . GLU A 1 91 ? 20.527 -20.034 3.541 1.00 56.56 91 GLU A O 1
ATOM 734 N N . GLN A 1 92 ? 21.594 -18.917 1.905 1.00 56.19 92 GLN A N 1
ATOM 735 C CA . GLN A 1 92 ? 21.126 -17.579 2.299 1.00 56.19 92 GLN A CA 1
ATOM 736 C C . GLN A 1 92 ? 19.608 -17.414 2.144 1.00 56.19 92 GLN A C 1
ATOM 738 O O . GLN A 1 92 ? 18.957 -16.961 3.080 1.00 56.19 92 GLN A O 1
ATOM 743 N N . GLU A 1 93 ? 19.018 -17.862 1.029 1.00 59.62 93 GLU A N 1
ATOM 744 C CA . GLU A 1 93 ? 17.557 -17.825 0.844 1.00 59.62 93 GLU A CA 1
ATOM 745 C C . GLU A 1 93 ? 16.816 -18.681 1.890 1.00 59.62 93 GLU A C 1
ATOM 747 O O . GLU A 1 93 ? 15.756 -18.290 2.374 1.00 59.62 93 GLU A O 1
ATOM 752 N N . GLN A 1 94 ? 17.384 -19.825 2.290 1.00 57.75 94 GLN A N 1
ATOM 753 C CA . GLN A 1 94 ? 16.788 -20.690 3.315 1.00 57.75 94 GLN A CA 1
ATOM 754 C C . GLN A 1 94 ? 16.853 -20.088 4.725 1.00 57.75 94 GLN A C 1
ATOM 756 O O . GLN A 1 94 ? 15.897 -20.245 5.485 1.00 57.75 94 GLN A O 1
ATOM 761 N N . GLU A 1 95 ? 17.954 -19.420 5.085 1.00 62.41 95 GLU A N 1
ATOM 762 C CA . GLU A 1 95 ? 18.070 -18.709 6.366 1.00 62.41 95 GLU A CA 1
ATOM 763 C C . GLU A 1 95 ? 17.144 -17.476 6.414 1.00 62.41 95 GLU A C 1
ATOM 765 O O . GLU A 1 95 ? 16.510 -17.230 7.439 1.00 62.41 95 GLU A O 1
ATOM 770 N N . GLU A 1 96 ? 16.982 -16.749 5.303 1.00 62.47 96 GLU A N 1
ATOM 771 C CA . GLU A 1 96 ? 16.057 -15.606 5.198 1.00 62.47 96 GLU A CA 1
ATOM 772 C C . GLU A 1 96 ? 14.588 -16.015 5.340 1.00 62.47 96 GLU A C 1
ATOM 774 O O . GLU A 1 96 ? 13.853 -15.423 6.133 1.00 62.47 96 GLU A O 1
ATOM 779 N N . ASP A 1 97 ? 14.166 -17.056 4.617 1.00 70.44 97 ASP A N 1
ATOM 780 C CA . ASP A 1 97 ? 12.809 -17.602 4.733 1.00 70.44 97 ASP A CA 1
ATOM 781 C C . ASP A 1 97 ? 12.521 -18.073 6.170 1.00 70.44 97 ASP A C 1
ATOM 783 O O . ASP A 1 97 ? 11.383 -18.002 6.652 1.00 70.44 97 ASP A O 1
ATOM 787 N N . GLN A 1 98 ? 13.552 -18.555 6.870 1.00 73.06 98 GLN A N 1
ATOM 788 C CA . GLN A 1 98 ? 13.446 -18.963 8.263 1.00 73.06 98 GLN A CA 1
ATOM 789 C C . GLN A 1 98 ? 13.275 -17.759 9.201 1.00 73.06 98 GLN A C 1
ATOM 791 O O . GLN A 1 98 ? 12.370 -17.788 10.040 1.00 73.06 98 GLN A O 1
ATOM 796 N N . ASP A 1 99 ? 14.077 -16.704 9.049 1.00 79.25 99 ASP A N 1
ATOM 797 C CA . ASP A 1 99 ? 13.964 -15.479 9.853 1.00 79.25 99 ASP A CA 1
ATOM 798 C C . ASP A 1 99 ? 12.600 -14.791 9.662 1.00 79.25 99 ASP A C 1
ATOM 800 O O . ASP A 1 99 ? 11.936 -14.444 10.647 1.00 79.25 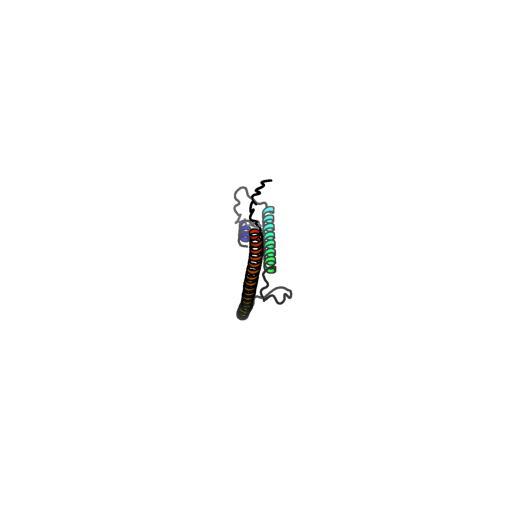99 ASP A O 1
ATOM 804 N N . ASP A 1 100 ? 12.129 -14.670 8.416 1.00 82.88 100 ASP A N 1
ATOM 805 C CA . ASP A 1 100 ? 10.806 -14.114 8.098 1.00 82.88 100 ASP A CA 1
ATOM 806 C C . ASP A 1 100 ? 9.681 -14.963 8.721 1.00 82.88 100 ASP A C 1
ATOM 808 O O . ASP A 1 100 ? 8.693 -14.434 9.249 1.00 82.88 100 ASP A O 1
ATOM 812 N N . SER A 1 101 ? 9.832 -16.293 8.710 1.00 87.38 101 SER A N 1
ATOM 813 C CA . SER A 1 101 ? 8.887 -17.210 9.353 1.00 87.38 101 SER A CA 1
ATOM 814 C C . SER A 1 101 ? 8.866 -17.041 10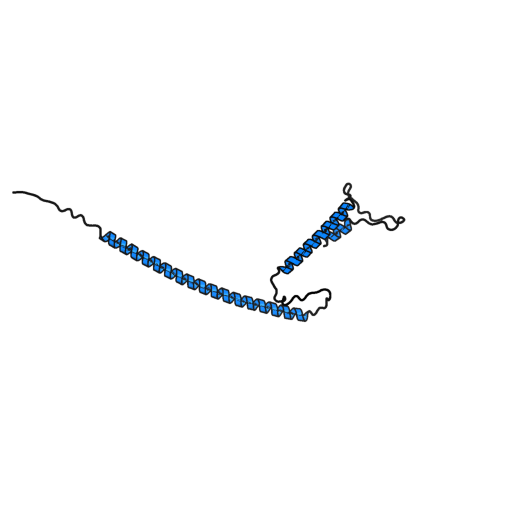.876 1.00 87.38 101 SER A C 1
ATOM 816 O O . SER A 1 101 ? 7.787 -17.057 11.477 1.00 87.38 101 SER A O 1
ATOM 818 N N . GLU A 1 102 ? 10.025 -16.878 11.517 1.00 90.06 102 GLU A N 1
ATOM 819 C CA . GLU A 1 102 ? 10.105 -16.643 12.961 1.00 90.06 102 GLU A CA 1
ATOM 820 C C . GLU A 1 102 ? 9.498 -15.291 13.358 1.00 90.06 102 GLU A C 1
ATOM 822 O O . GLU A 1 102 ? 8.779 -15.205 14.361 1.00 90.06 102 GLU A O 1
ATOM 827 N N . GLU A 1 103 ? 9.760 -14.228 12.590 1.00 90.75 103 GLU A N 1
ATOM 828 C CA . GLU A 1 103 ? 9.147 -12.916 12.821 1.00 90.75 103 GLU A CA 1
ATOM 829 C C . GLU A 1 103 ? 7.622 -12.995 12.680 1.00 90.75 103 GLU A C 1
ATOM 831 O O . GLU A 1 103 ? 6.889 -12.478 13.533 1.00 90.75 103 GLU A O 1
ATOM 836 N N . PHE A 1 104 ? 7.134 -13.700 11.657 1.00 93.00 104 PHE A N 1
ATOM 837 C CA . PHE A 1 104 ? 5.705 -13.909 11.450 1.00 93.00 104 PHE A CA 1
ATOM 838 C C . PHE A 1 104 ? 5.056 -14.677 12.609 1.00 93.00 104 PHE A C 1
ATOM 840 O O . PHE A 1 104 ? 3.980 -14.292 13.075 1.00 93.00 104 PHE A O 1
ATOM 847 N N . GLU A 1 105 ? 5.708 -15.726 13.119 1.00 95.75 105 GLU A N 1
ATOM 848 C CA . GLU A 1 105 ? 5.206 -16.491 14.265 1.00 95.75 105 GLU A CA 1
ATOM 849 C C . GLU A 1 105 ? 5.123 -15.625 15.531 1.00 95.75 105 GLU A C 1
ATOM 851 O O . GLU A 1 105 ? 4.107 -15.646 16.236 1.00 95.75 105 GLU A O 1
ATOM 856 N N . ARG A 1 106 ? 6.146 -14.801 15.792 1.00 96.00 106 ARG A N 1
ATOM 857 C CA . ARG A 1 106 ? 6.138 -13.844 16.913 1.00 96.00 106 ARG A CA 1
ATOM 858 C C . ARG A 1 106 ? 5.010 -12.825 16.769 1.00 96.00 106 ARG A C 1
ATOM 860 O O . ARG A 1 106 ? 4.256 -12.616 17.717 1.00 96.00 106 ARG A O 1
ATOM 867 N N . LEU A 1 107 ? 4.840 -12.248 15.580 1.00 96.88 107 LEU A N 1
ATOM 868 C CA . LEU A 1 107 ? 3.769 -11.289 15.309 1.00 96.88 107 LEU A CA 1
ATOM 869 C C . LEU A 1 107 ? 2.380 -11.921 15.482 1.00 96.88 107 LEU A C 1
ATOM 871 O O . LEU A 1 107 ? 1.463 -11.288 16.009 1.00 96.88 107 LEU A O 1
ATOM 875 N N . GLN A 1 108 ? 2.216 -13.177 15.067 1.00 97.38 108 GLN A N 1
ATOM 876 C CA . GLN A 1 108 ? 0.977 -13.918 15.270 1.00 97.38 108 GLN A CA 1
ATOM 877 C C . GLN A 1 108 ? 0.692 -14.138 16.762 1.00 97.38 108 GLN A C 1
ATOM 879 O O . GLN A 1 108 ? -0.457 -13.976 17.186 1.00 97.38 108 GLN A O 1
ATOM 884 N N . ALA A 1 109 ? 1.707 -14.484 17.557 1.00 97.88 109 ALA A N 1
ATOM 885 C CA . ALA A 1 109 ? 1.563 -14.628 19.002 1.00 97.88 109 ALA A CA 1
ATOM 886 C C . ALA A 1 109 ? 1.155 -13.299 19.661 1.00 97.88 109 ALA A C 1
ATOM 888 O O . ALA A 1 109 ? 0.195 -13.268 20.436 1.00 97.88 109 ALA A O 1
ATOM 889 N N . ASP A 1 110 ? 1.803 -12.194 19.288 1.00 98.38 110 ASP A N 1
ATOM 890 C CA . ASP A 1 110 ? 1.481 -10.856 19.794 1.00 98.38 110 ASP A CA 1
ATOM 891 C C . ASP A 1 110 ? 0.050 -10.434 19.431 1.00 98.38 110 ASP A C 1
ATOM 893 O O . ASP A 1 110 ? -0.682 -9.909 20.274 1.00 98.38 110 ASP A O 1
ATOM 897 N N . LEU A 1 111 ? -0.395 -10.716 18.202 1.00 98.25 111 LEU A N 1
ATOM 898 C CA . LEU A 1 111 ? -1.766 -10.438 17.770 1.00 98.25 111 LEU A CA 1
ATOM 899 C C . LEU A 1 111 ? -2.791 -11.244 18.581 1.00 98.25 111 LEU A C 1
ATOM 901 O O . LEU A 1 111 ? -3.825 -10.703 18.978 1.00 98.25 111 LEU A O 1
ATOM 905 N N . GLN A 1 112 ? -2.513 -12.523 18.845 1.00 98.06 112 GLN A N 1
ATOM 906 C CA . GLN A 1 112 ? -3.390 -13.374 19.655 1.00 98.06 112 GLN A CA 1
ATOM 907 C C . GLN A 1 112 ? -3.489 -12.875 21.098 1.00 98.06 112 GLN A C 1
ATOM 909 O O . GLN A 1 112 ? -4.588 -12.835 21.656 1.00 98.06 112 GLN A O 1
ATOM 914 N N . LEU A 1 113 ? -2.367 -12.454 21.687 1.00 98.50 113 LEU A N 1
ATOM 915 C CA . LEU A 1 113 ? -2.348 -11.856 23.021 1.00 98.50 113 LEU A CA 1
ATOM 916 C C . LEU A 1 113 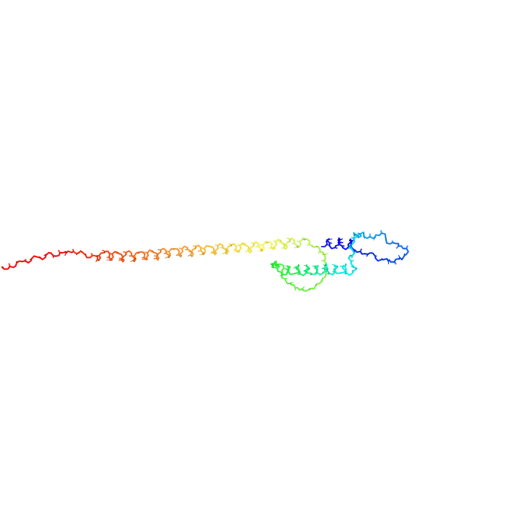? -3.147 -10.550 23.054 1.00 98.50 113 LEU A C 1
ATOM 918 O O . LEU A 1 113 ? -4.018 -10.390 23.909 1.00 98.50 113 LEU A O 1
ATOM 922 N N . ALA A 1 114 ? -2.934 -9.659 22.083 1.00 98.25 114 ALA A N 1
ATOM 923 C CA . ALA A 1 114 ? -3.683 -8.409 21.979 1.00 98.25 114 ALA A CA 1
ATOM 924 C C . ALA A 1 114 ? -5.195 -8.650 21.818 1.00 98.25 114 ALA A C 1
ATOM 926 O O . ALA A 1 114 ? -6.006 -7.947 22.423 1.00 98.25 114 ALA A O 1
ATOM 927 N N . GLN A 1 115 ? -5.589 -9.667 21.045 1.00 97.94 115 GLN A N 1
ATOM 928 C CA . GLN A 1 115 ? -6.993 -10.048 20.904 1.00 97.94 115 GLN A CA 1
ATOM 929 C C . GLN A 1 115 ? -7.572 -10.584 22.223 1.00 97.94 115 GLN A C 1
ATOM 931 O O . GLN A 1 115 ? -8.680 -10.208 22.600 1.00 97.94 115 GLN A O 1
ATOM 936 N N . GLN A 1 116 ? -6.823 -11.406 22.963 1.00 98.38 116 GLN A N 1
ATOM 937 C CA . GLN A 1 116 ? -7.256 -11.908 24.269 1.00 98.38 116 GLN A CA 1
ATOM 938 C C . GLN A 1 116 ? -7.449 -10.772 25.283 1.00 98.38 116 GLN A C 1
ATOM 940 O O . GLN A 1 116 ? -8.430 -10.759 26.034 1.00 98.38 116 GLN A O 1
ATOM 945 N N . GLU A 1 117 ? -6.519 -9.818 25.318 1.00 98.44 117 GLU A N 1
ATOM 946 C CA . GLU A 1 117 ? -6.624 -8.635 26.172 1.00 98.44 117 GLU A CA 1
ATOM 947 C C . GLU A 1 117 ? -7.828 -7.770 25.788 1.00 98.44 117 GLU A C 1
ATOM 949 O O . GLU A 1 117 ? -8.559 -7.308 26.671 1.00 98.44 117 GLU A O 1
ATOM 954 N N . TYR A 1 118 ? -8.081 -7.609 24.486 1.00 98.31 118 TYR A N 1
ATOM 955 C CA . TYR A 1 118 ? -9.259 -6.916 23.975 1.00 98.31 118 TYR A CA 1
ATOM 956 C C . TYR A 1 118 ? -10.563 -7.587 24.426 1.00 98.31 118 TYR A C 1
ATOM 958 O O . TYR A 1 118 ? -11.426 -6.915 24.996 1.00 98.31 118 TYR A O 1
ATOM 966 N N . ASP A 1 119 ? -10.695 -8.903 24.242 1.00 98.44 119 ASP A N 1
ATOM 967 C CA . ASP A 1 119 ? -11.899 -9.655 24.620 1.00 98.44 119 ASP A CA 1
ATOM 968 C C . ASP A 1 119 ? -12.162 -9.574 26.130 1.00 98.44 119 ASP A C 1
ATOM 970 O O . ASP A 1 119 ? -13.301 -9.405 26.582 1.00 98.44 119 ASP A O 1
ATOM 974 N N . ARG A 1 120 ? -11.095 -9.632 26.934 1.00 98.38 120 ARG A N 1
ATOM 975 C CA . ARG A 1 120 ? -11.185 -9.457 28.384 1.00 98.38 120 ARG A CA 1
ATOM 976 C C . ARG A 1 120 ? -11.689 -8.064 28.751 1.00 98.38 120 ARG A C 1
ATOM 978 O O . ARG A 1 120 ? -12.634 -7.947 29.531 1.00 98.38 120 ARG A O 1
ATOM 985 N N . ALA A 1 121 ? -11.067 -7.023 28.201 1.00 98.44 121 ALA A N 1
ATOM 986 C CA . ALA A 1 121 ? -11.458 -5.643 28.468 1.00 98.44 121 ALA A CA 1
ATOM 987 C C . ALA A 1 121 ? -12.912 -5.382 28.046 1.00 98.44 121 ALA A C 1
ATOM 989 O O . ALA A 1 121 ? -13.653 -4.695 28.753 1.00 98.44 121 ALA A O 1
ATOM 990 N N . LEU A 1 122 ? -13.340 -5.977 26.929 1.00 98.56 122 LEU A N 1
ATOM 991 C CA . LEU A 1 122 ? -14.716 -5.901 26.457 1.00 98.56 122 LEU A CA 1
ATOM 992 C C . LEU A 1 122 ? -15.688 -6.542 27.456 1.00 98.56 122 LEU A C 1
ATOM 994 O O . LEU A 1 122 ? -16.666 -5.904 27.841 1.00 98.56 122 LEU A O 1
ATOM 998 N N . SER A 1 123 ? -15.396 -7.751 27.943 1.00 98.31 123 SER A N 1
ATOM 999 C CA . SER A 1 123 ? -16.239 -8.422 28.941 1.00 98.31 123 SER A CA 1
ATOM 1000 C C . SER A 1 123 ? -16.344 -7.630 30.250 1.00 98.31 123 SER A C 1
ATOM 1002 O O . SER A 1 123 ? -17.435 -7.524 30.821 1.00 98.31 123 SER A O 1
ATOM 1004 N N . GLU A 1 124 ? -15.238 -7.049 30.723 1.00 98.31 124 GLU A N 1
ATOM 1005 C CA . GLU A 1 124 ? -15.227 -6.204 31.922 1.00 98.31 124 GLU A CA 1
ATOM 1006 C C . GLU A 1 124 ? -16.097 -4.949 31.719 1.00 98.31 124 GLU A C 1
ATOM 1008 O O . GLU A 1 124 ? -16.919 -4.608 32.579 1.00 98.31 124 GLU A O 1
ATOM 1013 N N . ALA A 1 125 ? -15.989 -4.304 30.553 1.00 98.44 125 ALA A N 1
ATOM 1014 C CA . ALA A 1 125 ? -16.797 -3.141 30.198 1.00 98.44 125 ALA A CA 1
ATOM 1015 C C . ALA A 1 125 ? -18.294 -3.475 30.081 1.00 98.44 125 ALA A C 1
ATOM 1017 O O . ALA A 1 125 ? -19.132 -2.721 30.583 1.00 98.44 125 ALA A O 1
ATOM 1018 N N . GLU A 1 126 ? -18.647 -4.604 29.465 1.00 98.25 126 GLU A N 1
ATOM 1019 C CA . GLU A 1 126 ? -20.033 -5.073 29.361 1.00 98.25 126 GLU A CA 1
ATOM 1020 C C . GLU A 1 126 ? -20.637 -5.380 30.735 1.00 98.25 126 GLU A C 1
ATOM 1022 O O . GLU A 1 126 ? -21.774 -4.981 31.017 1.00 98.25 126 GLU A O 1
ATOM 1027 N N . SER A 1 127 ? -19.870 -6.028 31.615 1.00 98.25 127 SER A N 1
ATOM 1028 C CA . SER A 1 127 ? -20.285 -6.315 32.990 1.00 98.25 127 SER A CA 1
ATOM 1029 C C . SER A 1 127 ? -20.558 -5.029 33.770 1.00 98.25 127 SER A C 1
ATOM 1031 O O . SER A 1 127 ? -21.636 -4.866 34.350 1.00 98.25 127 SER A O 1
ATOM 1033 N N . LEU A 1 128 ? -19.621 -4.078 33.737 1.00 98.31 128 LEU A N 1
ATOM 1034 C CA . LEU A 1 128 ? -19.783 -2.786 34.404 1.00 98.31 128 LEU A CA 1
ATOM 1035 C C . LEU A 1 128 ? -20.971 -2.005 33.823 1.00 98.31 128 LEU A C 1
ATOM 1037 O O . LEU A 1 128 ? -21.755 -1.401 34.558 1.00 98.31 128 LEU A O 1
ATOM 1041 N N . HIS A 1 129 ? -21.150 -2.043 32.502 1.00 98.31 129 HIS A N 1
ATOM 1042 C CA . HIS A 1 129 ? -22.294 -1.416 31.850 1.00 98.31 129 HIS A CA 1
ATOM 1043 C C . HIS A 1 129 ? -23.622 -2.024 32.325 1.00 98.31 129 HIS A C 1
ATOM 1045 O O . HIS A 1 129 ? -24.577 -1.289 32.602 1.00 98.31 129 HIS A O 1
ATOM 1051 N N . ALA A 1 130 ? -23.689 -3.349 32.468 1.00 98.00 130 ALA A N 1
ATOM 1052 C CA . ALA A 1 130 ? -24.856 -4.034 33.014 1.00 98.00 130 ALA A CA 1
ATOM 1053 C C . ALA A 1 130 ? -25.115 -3.648 34.481 1.00 98.00 130 ALA A C 1
ATOM 1055 O O . ALA A 1 130 ? -26.269 -3.401 34.848 1.00 98.00 130 ALA A O 1
ATOM 1056 N N . GLU A 1 131 ? -24.068 -3.530 35.300 1.00 97.88 131 GLU A N 1
ATOM 1057 C CA . GLU A 1 131 ? -24.170 -3.085 36.693 1.00 97.88 131 GLU A CA 1
ATOM 1058 C C . GLU A 1 131 ? -24.735 -1.662 36.791 1.00 97.88 131 GLU A C 1
ATOM 1060 O O . GLU A 1 131 ? -25.740 -1.442 37.475 1.00 97.88 131 GLU A O 1
ATOM 1065 N N . ILE A 1 132 ? -24.176 -0.714 36.030 1.00 98.06 132 ILE A N 1
ATOM 1066 C CA . ILE A 1 132 ? -24.661 0.675 35.969 1.00 98.06 132 ILE A CA 1
ATOM 1067 C C . ILE A 1 132 ? -26.127 0.707 35.527 1.00 98.06 132 ILE A C 1
ATOM 1069 O O . ILE A 1 132 ? -26.960 1.378 36.142 1.00 98.06 132 ILE A O 1
ATOM 1073 N N . LYS A 1 133 ? -26.475 -0.051 34.483 1.00 98.00 133 LYS A N 1
ATOM 1074 C CA . LYS A 1 133 ? -27.848 -0.130 33.972 1.00 98.00 133 LYS A CA 1
ATOM 1075 C C . LYS A 1 133 ? -28.824 -0.657 35.026 1.00 98.00 133 LYS A C 1
ATOM 1077 O O . LYS A 1 133 ? -29.940 -0.146 35.133 1.00 98.00 133 LYS A O 1
ATOM 1082 N N . ASN A 1 134 ? -28.420 -1.653 35.809 1.00 97.94 134 ASN A N 1
ATOM 1083 C CA . ASN A 1 134 ? -29.242 -2.220 36.874 1.00 97.94 134 ASN A CA 1
ATOM 1084 C C . ASN A 1 134 ? -29.380 -1.261 38.062 1.00 97.94 134 ASN A C 1
ATOM 1086 O O . ASN A 1 134 ? -30.499 -1.054 38.533 1.00 97.94 134 ASN A O 1
ATOM 1090 N N . ALA A 1 135 ? -28.293 -0.617 38.494 1.00 97.69 135 ALA A N 1
ATOM 1091 C CA . ALA A 1 135 ? -28.331 0.397 39.546 1.00 97.69 135 ALA A CA 1
ATOM 1092 C C . ALA A 1 135 ? -29.283 1.550 39.182 1.00 97.69 135 ALA A C 1
ATOM 1094 O O . ALA A 1 135 ? -30.135 1.936 39.985 1.00 97.69 135 ALA A O 1
ATOM 1095 N N . LEU A 1 136 ? -29.208 2.046 37.940 1.00 97.31 136 LEU A N 1
ATOM 1096 C CA . LEU A 1 136 ? -30.112 3.086 37.445 1.00 97.31 136 LEU A CA 1
ATOM 1097 C C . LEU A 1 136 ? -31.574 2.627 37.423 1.00 97.31 136 LEU A C 1
ATOM 1099 O O . LEU A 1 136 ? -32.447 3.381 37.856 1.00 97.31 136 LEU A O 1
ATOM 1103 N N . ARG A 1 137 ? -31.858 1.396 36.973 1.00 97.00 137 ARG A N 1
ATOM 1104 C CA . ARG A 1 137 ? -33.221 0.835 37.020 1.00 97.00 137 ARG A CA 1
ATOM 1105 C C . ARG A 1 137 ? -33.767 0.780 38.440 1.00 97.00 137 ARG A C 1
ATOM 1107 O O . ARG A 1 137 ? -34.862 1.276 38.670 1.00 97.00 137 ARG A O 1
ATOM 1114 N N . LEU A 1 138 ? -32.993 0.263 39.394 1.00 96.81 138 LEU A N 1
ATOM 1115 C CA . LEU A 1 138 ? -33.415 0.172 40.795 1.00 96.81 138 LEU A CA 1
ATOM 1116 C C . LEU A 1 138 ? -33.719 1.549 41.397 1.00 96.81 138 LEU A C 1
ATOM 1118 O O . LEU A 1 138 ? -34.722 1.709 42.093 1.00 96.81 138 LEU A O 1
ATOM 1122 N N . ILE A 1 139 ? -32.886 2.555 41.110 1.00 96.81 139 ILE A N 1
ATOM 1123 C CA . ILE A 1 139 ? -33.119 3.933 41.566 1.00 96.81 139 ILE A CA 1
ATOM 1124 C C . ILE A 1 139 ? -34.420 4.484 40.969 1.00 96.81 139 ILE A C 1
ATOM 1126 O O . ILE A 1 139 ? -35.209 5.108 41.685 1.00 96.81 139 ILE A O 1
ATOM 1130 N N . LEU A 1 140 ? -34.657 4.265 39.673 1.00 96.00 140 LEU A N 1
ATOM 1131 C CA . LEU A 1 140 ? -35.877 4.716 39.005 1.00 96.00 140 LEU A CA 1
ATOM 1132 C C . LEU A 1 140 ? -37.119 3.999 39.549 1.00 96.00 140 LEU A C 1
ATOM 1134 O O . LEU A 1 140 ? -38.083 4.676 39.904 1.00 96.00 140 LEU A O 1
ATOM 1138 N N . ASP A 1 141 ? -37.078 2.679 39.716 1.00 96.19 141 ASP A N 1
ATOM 1139 C CA . ASP A 1 141 ? -38.183 1.888 40.271 1.00 96.19 141 ASP A CA 1
ATOM 1140 C C . ASP A 1 141 ? -38.504 2.299 41.712 1.00 96.19 141 ASP A C 1
ATOM 1142 O O . ASP A 1 141 ? -39.671 2.474 42.074 1.00 96.19 141 ASP A O 1
ATOM 1146 N N . HIS A 1 142 ? -37.475 2.531 42.534 1.00 95.25 142 HIS A N 1
ATOM 1147 C CA . HIS A 1 142 ? -37.649 3.037 43.893 1.00 95.25 142 HIS A CA 1
ATOM 1148 C C . HIS A 1 142 ? -38.343 4.404 43.890 1.00 95.25 142 HIS A C 1
ATOM 1150 O O . HIS A 1 142 ? -39.309 4.611 44.628 1.00 95.25 142 HIS A O 1
ATOM 1156 N N . ARG A 1 143 ? -37.910 5.328 43.021 1.00 94.94 143 ARG A N 1
ATOM 1157 C CA . ARG A 1 143 ? -38.556 6.643 42.882 1.00 94.94 143 ARG A CA 1
ATOM 1158 C C . ARG A 1 143 ? -40.007 6.519 42.416 1.00 94.94 143 ARG A C 1
ATOM 1160 O O . ARG A 1 143 ? -40.868 7.181 42.990 1.00 94.94 143 ARG A O 1
ATOM 1167 N N . VAL A 1 144 ? -40.297 5.663 41.436 1.00 94.62 144 VAL A N 1
ATOM 1168 C CA . VAL A 1 144 ? -41.667 5.408 40.955 1.00 94.62 144 VAL A CA 1
ATOM 1169 C C . VAL A 1 144 ? -42.546 4.848 42.072 1.00 94.62 144 VAL A C 1
ATOM 1171 O O . VAL A 1 144 ? -43.679 5.302 42.244 1.00 94.62 144 VAL A O 1
ATOM 1174 N N . LYS A 1 145 ? -42.032 3.912 42.876 1.00 92.94 145 LYS A N 1
ATOM 1175 C CA . LYS A 1 145 ? -42.763 3.326 44.005 1.00 92.94 145 LYS A CA 1
ATOM 1176 C C . LYS A 1 145 ? -43.072 4.358 45.089 1.00 92.94 145 LYS A C 1
ATOM 1178 O O . LYS A 1 145 ? -44.215 4.422 45.536 1.00 92.94 145 LYS A O 1
ATOM 1183 N N . LEU A 1 146 ? -42.095 5.189 45.464 1.00 91.62 146 LEU A N 1
ATOM 1184 C CA . LEU A 1 146 ? -42.311 6.284 46.416 1.00 91.62 146 LEU A CA 1
ATOM 1185 C C . LEU A 1 146 ? -43.398 7.248 45.923 1.00 91.62 146 LEU A C 1
ATOM 1187 O O . LEU A 1 146 ? -44.325 7.563 46.669 1.00 91.62 146 LEU A O 1
ATOM 1191 N N . LEU A 1 147 ? -43.330 7.652 44.652 1.00 89.06 147 LEU A N 1
ATOM 1192 C CA . LEU A 1 147 ? -44.325 8.531 44.032 1.00 89.06 147 LEU A CA 1
ATOM 1193 C C . LEU A 1 147 ? -45.717 7.879 43.968 1.00 89.06 147 LEU A C 1
ATOM 1195 O O . LEU A 1 147 ? -46.711 8.539 44.255 1.00 89.06 147 LEU A O 1
ATOM 1199 N N . SER A 1 148 ? -45.796 6.580 43.669 1.00 85.50 148 SER A N 1
ATOM 1200 C CA . SER A 1 148 ? -47.066 5.839 43.591 1.00 85.50 148 SER A CA 1
ATOM 1201 C C . SER A 1 148 ? -47.705 5.619 44.966 1.00 85.50 148 SER A C 1
ATOM 1203 O O . SER A 1 148 ? -48.924 5.641 45.087 1.00 85.50 148 SER A O 1
ATOM 1205 N N . SER A 1 149 ? -46.904 5.451 46.025 1.00 74.94 149 SER A N 1
ATOM 1206 C CA . SER A 1 149 ? -47.410 5.353 47.405 1.00 74.94 149 SER A CA 1
ATOM 1207 C C . SER A 1 149 ? -47.869 6.690 48.000 1.00 74.94 149 SER A C 1
ATOM 1209 O O . SER A 1 149 ? -48.511 6.707 49.046 1.00 74.94 149 SER A O 1
ATOM 1211 N N . SER A 1 150 ? -47.546 7.809 47.344 1.00 64.06 150 SER A N 1
ATOM 1212 C CA . SER A 1 150 ? -47.834 9.166 47.814 1.00 64.06 150 SER A CA 1
ATOM 1213 C C . SER A 1 150 ? -49.178 9.720 47.322 1.00 64.06 150 SER A C 1
ATOM 1215 O O . SER A 1 150 ? -49.505 10.856 47.666 1.00 64.06 150 SER A O 1
ATOM 1217 N N . THR A 1 151 ? -49.967 8.995 46.522 1.00 53.66 151 THR A N 1
ATOM 1218 C CA . THR A 1 151 ? -51.285 9.496 46.102 1.00 53.66 151 THR A CA 1
ATOM 1219 C C . THR A 1 151 ? -52.272 9.419 47.277 1.00 53.66 151 THR A C 1
ATOM 1221 O O . THR A 1 151 ? -52.583 8.310 47.719 1.00 53.66 151 THR A O 1
ATOM 1224 N N . PRO A 1 152 ? -52.770 10.551 47.808 1.00 54.72 152 PRO A N 1
ATOM 1225 C CA . PRO A 1 152 ? -53.672 10.550 48.951 1.00 54.72 152 PRO A CA 1
ATOM 1226 C C . PRO A 1 152 ? -55.064 10.054 48.548 1.00 54.72 152 PRO A C 1
ATOM 1228 O O . PRO A 1 152 ? -55.629 10.472 47.537 1.00 54.72 152 PRO A O 1
ATOM 1231 N N . THR A 1 153 ? -55.650 9.202 49.385 1.00 45.38 153 THR A N 1
ATOM 1232 C CA . THR A 1 153 ? -57.087 8.938 49.396 1.00 45.38 153 THR A CA 1
ATOM 1233 C C . THR A 1 153 ? -57.815 10.232 49.762 1.00 45.38 153 THR A C 1
ATOM 1235 O O . THR A 1 153 ? -57.773 10.699 50.899 1.00 45.38 153 THR A O 1
ATOM 1238 N N . THR A 1 154 ? -58.499 10.845 48.795 1.00 48.44 154 THR A N 1
ATOM 1239 C CA . THR A 1 154 ? -59.519 11.860 49.073 1.00 48.44 154 THR A CA 1
ATOM 1240 C C . THR A 1 154 ? -60.698 11.173 49.767 1.00 48.44 154 THR A C 1
ATOM 1242 O O . THR A 1 154 ? -61.664 10.765 49.131 1.00 48.44 154 THR A O 1
ATOM 1245 N N . THR A 1 155 ? -60.611 11.005 51.087 1.00 47.31 155 THR A N 1
ATOM 1246 C CA . THR A 1 155 ? -61.768 10.680 51.925 1.00 47.31 155 THR A CA 1
ATOM 1247 C C . THR A 1 155 ? -62.542 11.973 52.153 1.00 47.31 155 THR A C 1
ATOM 1249 O O . THR A 1 155 ? -62.214 12.781 53.020 1.00 47.31 155 THR A O 1
ATOM 1252 N N . THR A 1 156 ? -63.554 12.184 51.317 1.00 49.41 156 THR A N 1
ATOM 1253 C CA . THR A 1 156 ? -64.564 13.237 51.435 1.00 49.41 156 THR A CA 1
ATOM 1254 C C . THR A 1 156 ? -65.266 13.132 52.793 1.00 49.41 156 THR A C 1
ATOM 1256 O O . THR A 1 156 ? -66.121 12.272 52.993 1.00 49.41 156 THR A O 1
ATOM 1259 N N . ALA A 1 157 ? -64.904 13.994 53.745 1.00 45.28 157 ALA A N 1
ATOM 1260 C CA . ALA A 1 157 ? -65.598 14.114 55.023 1.00 45.28 157 ALA A CA 1
ATOM 1261 C C . ALA A 1 157 ? -66.966 14.784 54.806 1.00 45.28 157 ALA A C 1
ATOM 1263 O O . ALA A 1 157 ? -67.052 15.956 54.437 1.00 45.28 157 ALA A O 1
ATOM 1264 N N . SER A 1 158 ? -68.045 14.028 55.011 1.00 46.50 158 SER A N 1
ATOM 1265 C CA . SER A 1 158 ? -69.418 14.533 54.997 1.00 46.50 158 SER A CA 1
ATOM 1266 C C . SER A 1 158 ? -69.676 15.388 56.241 1.00 46.50 158 SER A C 1
ATOM 1268 O O . SER A 1 158 ? -69.681 14.888 57.363 1.00 46.50 158 SER A O 1
ATOM 1270 N N . ILE A 1 159 ? -69.893 16.686 56.035 1.00 52.66 159 ILE A N 1
ATOM 1271 C CA . ILE A 1 159 ? -70.331 17.639 57.059 1.00 52.66 159 ILE A CA 1
ATOM 1272 C C . ILE A 1 159 ? -71.849 17.498 57.217 1.00 52.66 159 ILE A C 1
ATOM 1274 O O . ILE A 1 159 ? -72.602 17.862 56.316 1.00 52.66 159 ILE A O 1
ATOM 1278 N N . THR A 1 160 ? -72.317 17.012 58.366 1.00 47.00 160 THR A N 1
ATOM 1279 C CA . THR A 1 160 ? -73.722 17.142 58.784 1.00 47.00 160 THR A CA 1
ATOM 1280 C C . THR A 1 160 ? -73.824 18.144 59.931 1.00 47.00 160 THR A C 1
ATOM 1282 O O . THR A 1 160 ? -73.566 17.810 61.084 1.00 47.00 160 THR A O 1
ATOM 1285 N N . CYS A 1 161 ? -74.214 19.378 59.597 1.00 42.72 161 CYS A N 1
ATOM 1286 C CA . CYS A 1 161 ? -74.712 20.389 60.532 1.00 42.72 161 CYS A CA 1
ATOM 1287 C C . CYS A 1 161 ? -76.223 20.205 60.767 1.00 42.72 161 CYS A C 1
ATOM 1289 O O . CYS A 1 161 ? -76.984 20.156 59.802 1.00 42.72 161 CYS A O 1
ATOM 1291 N N . LYS A 1 162 ? -76.653 20.201 62.034 1.00 48.09 162 LYS A N 1
ATOM 1292 C CA . LYS A 1 162 ? -77.989 20.603 62.540 1.00 48.09 162 LYS A CA 1
ATOM 1293 C C . LYS A 1 162 ? -77.843 20.716 64.068 1.00 48.09 162 LYS A C 1
ATOM 1295 O O . LYS A 1 162 ? -77.576 19.701 64.696 1.00 48.09 162 LYS A O 1
ATOM 1300 N N . LYS A 1 163 ? -77.629 21.904 64.644 1.00 51.19 163 LYS A N 1
ATOM 1301 C CA . LYS A 1 163 ? -78.498 23.086 64.843 1.00 51.19 163 LYS A CA 1
ATOM 1302 C C . LYS A 1 163 ? -79.607 22.819 65.869 1.00 51.19 163 LYS A C 1
ATOM 1304 O O . LYS A 1 163 ? -80.381 21.886 65.676 1.00 51.19 163 LYS A O 1
ATOM 1309 N N . ASP A 1 164 ? -79.561 23.654 66.908 1.00 45.34 164 ASP A N 1
ATOM 1310 C CA . ASP A 1 164 ? -80.412 23.763 68.102 1.00 45.34 164 ASP A CA 1
ATOM 1311 C C . ASP A 1 164 ? -81.923 23.702 67.842 1.00 45.34 164 ASP A C 1
ATOM 1313 O O . ASP A 1 164 ? -82.362 24.160 66.757 1.00 45.34 164 ASP A O 1
#

Radius of gyration: 45.13 Å; chains: 1; bounding box: 112×47×126 Å

InterPro domains:
  IPR021384 Mediator complex, subunit Med21 [PTHR13381] (1-149)
  IPR037212 Mediator complex, subunit Med7/Med21-like [SSF140718] (1-96)

Sequence (164 aa):
MYSTLSFLSRNANFKQLNPDIPITQAIPHPEGTIPPHESFNQNCEELVQDFLRKAKQIQYLISILPPHHNQQKPTKTTTATATTTEEEEQEQEQEEDQDDSEEFERLQADLQLAQQEYDRALSEAESLHAEIKNALRLILDHRVKLLSSSTPTTTTASITCKKD

Organism: NCBI:txid56615

Secondary structure (DSSP, 8-state):
-HHHHHHHHHHPPPPPS-TTS--S----PPTT----HHHHHHHHHHHHHHHHHHHHHHHHHHHHS---TT-S-------------HHHHHHHHHHHHHHHHHHHHHHHHHHHHHHHHHHHHHHHHHHHHHHHHHHHHHHHHHHHHHHHHT--------------

pLDDT: mean 76.53, std 20.95, range [33.22, 98.56]